Protein AF-T0ZVB7-F1 (afdb_monomer)

Solvent-accessible surface area (backbone atoms only — not comparable to full-atom values): 7134 Å² total; per-residue (Å²): 131,84,51,70,69,55,42,51,52,51,47,52,50,46,54,52,57,60,71,66,53,66,64,70,34,81,50,48,80,45,82,43,68,46,70,74,88,63,82,91,40,58,36,75,38,92,80,57,52,54,46,66,86,41,37,34,40,41,32,76,57,94,95,39,81,48,77,43,81,48,56,79,91,48,44,68,58,54,51,52,15,25,50,36,32,53,50,50,53,54,45,51,52,54,41,52,54,43,52,54,51,46,52,53,54,53,41,69,79,53,63,75,79,81,75,76,78,80,83,125

Secondary structure (DSSP, 8-state):
---HHHHHHHHHHHHHHHHT------SEEEEEEE--SSTT-GGGSSS---EEEEEEEEEEETTEEEEEEE-GGGHHHHHHHHHHHHHHHHHHHHHHHHHHHHHHHHHHHSPPP-------

Foldseek 3Di:
DDDLVRLVVLLVVLVVVLVPQDAADAFDKDWDFADDPDPPDQCPDVVGDTDDRWIWGWHDDPNDIDIDTDDPVCVVVVVSNHVSNVSNVVSVVSNVVSVVVSVVVVCVVPPPDPDDPPDD

Radius of gyration: 25.38 Å; Cα contacts (8 Å, |Δi|>4): 122; chains: 1; bounding box: 51×26×85 Å

Mean predicted aligned error: 6.79 Å

InterPro domains:
  IPR046738 Domain of unknown function DUF6788 [PF20586] (5-80)

pLDDT: mean 92.66, std 9.62, range [57.09, 98.75]

Nearest PDB structures (foldseek):
  2zqm-assembly1_A  TM=3.594E-01  e=1.589E+00  Thermococcus sp. JCM 11816
  8ptj-assembly1_B  TM=2.728E-01  e=3.516E+00  Tilapia lake virus
  8pth-assembly1_B  TM=2.719E-01  e=5.730E+00  Tilapia lake virus

Organism: NCBI:txid410659

Sequence (120 aa):
MATEAEIVRRIERIKVDLAHLGDLRPGSLSLQYNVCGTPNCRCKANPPQKHGPYYQLNYFRHGRSRTESVHPEHLAQVRAQTHNYQKLQALLDQWIDASIELDRLRRLGNPPALRSRRTT

Structure (mmCIF, N/CA/C/O backbone):
data_AF-T0ZVB7-F1
#
_entry.id   AF-T0ZVB7-F1
#
loop_
_atom_site.group_PDB
_atom_site.id
_atom_site.type_symbol
_atom_site.label_atom_id
_atom_site.label_alt_id
_atom_site.label_comp_id
_atom_site.label_asym_id
_atom_site.label_entity_id
_atom_site.label_seq_id
_atom_site.pdbx_PDB_ins_cod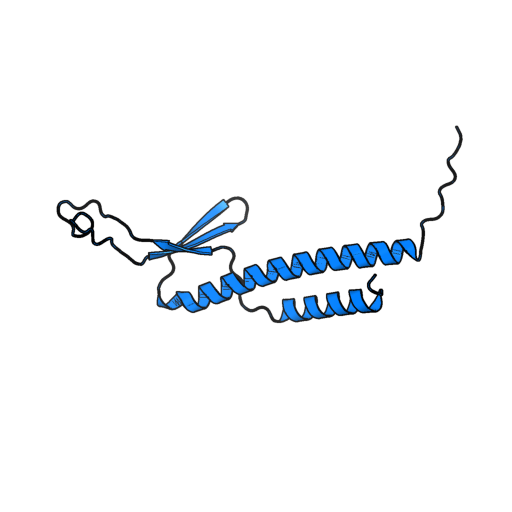e
_atom_site.Cartn_x
_atom_site.Cartn_y
_atom_site.Cartn_z
_atom_site.occupancy
_atom_site.B_iso_or_equiv
_atom_site.auth_seq_id
_atom_site.auth_comp_id
_atom_site.auth_asym_id
_atom_site.auth_atom_id
_atom_site.pdbx_PDB_model_num
ATOM 1 N N . MET A 1 1 ? -19.430 13.831 17.635 1.00 69.94 1 MET A N 1
ATOM 2 C CA . MET A 1 1 ? -18.542 12.655 17.764 1.00 69.94 1 MET A CA 1
ATOM 3 C C . MET A 1 1 ? -19.309 11.463 17.228 1.00 69.94 1 MET A C 1
ATOM 5 O O . MET A 1 1 ? -20.515 11.434 17.453 1.00 69.94 1 MET A O 1
ATOM 9 N N . ALA A 1 2 ? -18.668 10.555 16.492 1.00 85.31 2 ALA A N 1
ATOM 10 C CA . ALA A 1 2 ? -19.345 9.348 16.028 1.00 85.31 2 ALA A CA 1
ATOM 11 C C . ALA A 1 2 ? -19.723 8.463 17.227 1.00 85.31 2 ALA A C 1
ATOM 13 O O . ALA A 1 2 ? -19.013 8.408 18.232 1.00 85.31 2 ALA A O 1
ATOM 14 N N . THR A 1 3 ? -20.863 7.794 17.132 1.00 95.00 3 THR A N 1
ATOM 15 C CA . THR A 1 3 ? -21.316 6.796 18.102 1.00 95.00 3 THR A CA 1
ATOM 16 C C . THR A 1 3 ? -20.498 5.513 17.978 1.00 95.00 3 THR A C 1
ATOM 18 O O . THR A 1 3 ? -19.937 5.213 16.921 1.00 95.00 3 THR A O 1
ATOM 21 N N . GLU A 1 4 ? -20.482 4.695 19.035 1.00 96.06 4 GLU A N 1
ATOM 22 C CA . GLU A 1 4 ? -19.794 3.397 19.010 1.00 96.06 4 GLU A CA 1
ATOM 23 C C . GLU A 1 4 ? -20.249 2.536 17.822 1.00 96.06 4 GLU A C 1
ATOM 25 O O . GLU A 1 4 ? -19.428 1.991 17.083 1.00 96.06 4 GLU A O 1
ATOM 30 N N . ALA A 1 5 ? -21.563 2.474 17.590 1.00 97.00 5 ALA A N 1
ATOM 31 C CA . ALA A 1 5 ? -22.148 1.707 16.498 1.00 97.00 5 ALA A CA 1
ATOM 32 C C . ALA A 1 5 ? -21.702 2.210 15.114 1.00 97.00 5 ALA A C 1
ATOM 34 O O . ALA A 1 5 ? -21.499 1.410 14.202 1.00 97.00 5 ALA A O 1
ATOM 35 N N . GLU A 1 6 ? -21.531 3.522 14.927 1.00 97.75 6 GLU A N 1
ATOM 36 C CA . GLU A 1 6 ? -21.026 4.087 13.670 1.00 97.75 6 GLU A CA 1
ATOM 37 C C . GLU A 1 6 ? -19.567 3.714 13.417 1.00 97.75 6 GLU A C 1
ATOM 39 O O . GLU A 1 6 ? -19.228 3.332 12.294 1.00 97.75 6 GLU A O 1
ATOM 44 N N . ILE A 1 7 ? -18.727 3.762 14.453 1.00 98.06 7 ILE A N 1
ATOM 45 C CA . ILE A 1 7 ? -17.312 3.396 14.347 1.00 98.06 7 ILE A CA 1
ATOM 46 C C . ILE A 1 7 ? -17.175 1.899 14.047 1.00 98.06 7 ILE A C 1
ATOM 48 O O . ILE A 1 7 ? -16.451 1.523 13.125 1.00 98.06 7 ILE A O 1
ATOM 52 N N . VAL A 1 8 ? -17.933 1.042 14.739 1.00 98.19 8 VAL A N 1
ATOM 53 C CA . VAL A 1 8 ? -17.962 -0.405 14.466 1.00 98.19 8 VAL A CA 1
ATOM 54 C C . VAL A 1 8 ? -18.415 -0.682 13.031 1.00 98.19 8 VAL A C 1
ATOM 56 O O . VAL A 1 8 ? -17.742 -1.415 12.311 1.00 98.19 8 VAL A O 1
ATOM 59 N N . ARG A 1 9 ? -19.490 -0.038 12.553 1.00 98.38 9 ARG A N 1
ATOM 60 C CA . ARG A 1 9 ? -19.940 -0.180 11.155 1.00 98.38 9 ARG A CA 1
ATOM 61 C C . ARG A 1 9 ? -18.895 0.286 10.144 1.00 98.38 9 ARG A C 1
ATOM 63 O O . ARG A 1 9 ? -18.783 -0.294 9.066 1.00 98.38 9 ARG A O 1
ATOM 70 N N . ARG A 1 10 ? -18.139 1.345 10.445 1.00 98.25 10 ARG A N 1
ATOM 71 C CA . ARG A 1 10 ? -17.019 1.786 9.601 1.00 98.25 10 ARG A CA 1
ATOM 72 C C . ARG A 1 10 ? -15.916 0.727 9.559 1.00 98.25 10 ARG A C 1
ATOM 74 O O . ARG A 1 10 ? -15.462 0.410 8.467 1.00 98.25 10 ARG A O 1
ATOM 81 N N . ILE A 1 11 ? -15.537 0.159 10.702 1.00 98.62 11 ILE A N 1
ATOM 82 C CA . ILE A 1 11 ? -14.539 -0.917 10.775 1.00 98.62 11 ILE A CA 1
ATOM 83 C C . ILE A 1 11 ? -14.989 -2.139 9.966 1.00 98.62 11 ILE A C 1
ATOM 85 O O . ILE A 1 11 ? -14.203 -2.666 9.184 1.00 98.62 11 ILE A O 1
ATOM 89 N N . GLU A 1 12 ? -16.247 -2.565 10.094 1.00 98.50 12 GLU A N 1
ATOM 90 C CA . GLU A 1 12 ? -16.761 -3.707 9.327 1.00 98.50 12 GLU A CA 1
ATOM 91 C C . GLU A 1 12 ? -16.755 -3.445 7.817 1.00 98.50 12 GLU A C 1
ATOM 93 O O . GLU A 1 12 ? -16.323 -4.305 7.054 1.00 98.50 12 GLU A O 1
ATOM 98 N N . ARG A 1 13 ? -17.122 -2.236 7.368 1.00 98.44 13 ARG A N 1
ATOM 99 C CA . ARG A 1 13 ? -16.987 -1.861 5.948 1.00 98.44 13 ARG A CA 1
ATOM 100 C C . ARG A 1 13 ? -15.540 -1.937 5.468 1.00 98.44 13 ARG A C 1
ATOM 102 O O . ARG A 1 13 ? -15.289 -2.527 4.427 1.00 98.44 13 ARG A O 1
ATOM 109 N N . ILE A 1 14 ? -14.591 -1.423 6.251 1.00 98.69 14 ILE A N 1
ATOM 110 C CA . ILE A 1 14 ? -13.167 -1.491 5.900 1.00 98.69 14 ILE A CA 1
ATOM 111 C C . ILE A 1 14 ? -12.696 -2.948 5.789 1.00 98.69 14 ILE A C 1
ATOM 113 O O . ILE A 1 14 ? -11.985 -3.285 4.848 1.00 98.69 14 ILE A O 1
ATOM 117 N N . LYS A 1 15 ? -13.110 -3.833 6.705 1.00 98.50 15 LYS A N 1
ATOM 118 C CA . LYS A 1 15 ? -12.785 -5.269 6.627 1.00 98.50 15 LYS A CA 1
ATOM 119 C C . LYS A 1 15 ? -13.354 -5.921 5.369 1.00 98.50 15 LYS A C 1
ATOM 121 O O . LYS A 1 15 ? -12.665 -6.719 4.738 1.00 98.50 15 LYS A O 1
ATOM 126 N N . VAL A 1 16 ? -14.588 -5.575 5.005 1.00 98.50 16 VAL A N 1
ATOM 127 C CA . VAL A 1 16 ? -15.211 -6.033 3.760 1.00 98.50 16 VAL A CA 1
ATOM 128 C C . VAL A 1 16 ? -14.408 -5.535 2.558 1.00 98.50 16 VAL A C 1
ATOM 130 O O . VAL A 1 16 ? -14.047 -6.342 1.708 1.00 98.50 16 VAL A O 1
ATOM 133 N N . ASP A 1 17 ? -14.058 -4.252 2.497 1.00 98.19 17 ASP A N 1
ATOM 134 C CA . ASP A 1 17 ? -13.274 -3.687 1.391 1.00 98.19 17 ASP A CA 1
ATOM 135 C C . ASP A 1 17 ? -11.886 -4.336 1.279 1.00 98.19 17 ASP A C 1
ATOM 137 O O . ASP A 1 17 ? -11.434 -4.648 0.177 1.00 98.19 17 ASP A O 1
ATOM 141 N N . LEU A 1 18 ? -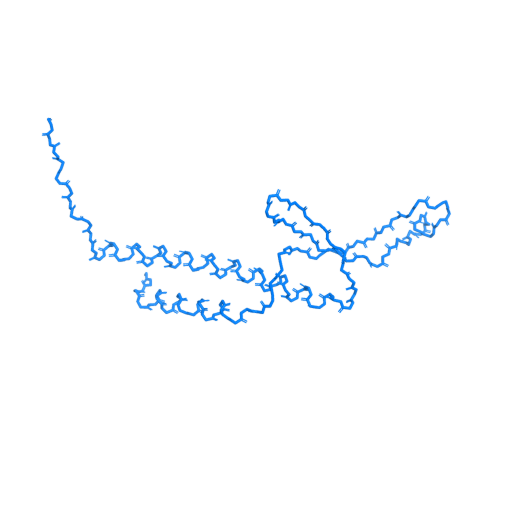11.233 -4.604 2.415 1.00 98.12 18 LEU A N 1
ATOM 142 C CA . LEU A 1 18 ? -9.962 -5.330 2.479 1.00 98.12 18 LEU A CA 1
ATOM 143 C C . LEU A 1 18 ? -10.076 -6.741 1.892 1.00 98.12 18 LEU A C 1
ATOM 145 O O . LEU A 1 18 ? -9.192 -7.156 1.145 1.00 98.12 18 LEU A O 1
ATOM 149 N N . ALA A 1 19 ? -11.157 -7.463 2.198 1.00 97.56 19 ALA A N 1
ATOM 150 C CA . ALA A 1 19 ? -11.396 -8.810 1.681 1.00 97.56 19 ALA A CA 1
ATOM 151 C C . ALA A 1 19 ? -11.657 -8.843 0.163 1.00 97.56 19 ALA A C 1
ATOM 153 O O . ALA A 1 19 ? -11.455 -9.878 -0.466 1.00 97.56 19 ALA A O 1
ATOM 154 N N . HIS A 1 20 ? -12.081 -7.721 -0.427 1.00 97.75 20 HIS A N 1
ATOM 155 C CA . HIS A 1 20 ? -12.335 -7.592 -1.866 1.00 97.75 20 HIS A CA 1
ATOM 156 C C . HIS A 1 20 ? -11.122 -7.113 -2.675 1.00 97.75 20 HIS A C 1
ATOM 158 O O . HIS A 1 20 ? -11.214 -6.987 -3.899 1.00 97.75 20 HIS A O 1
ATOM 164 N N . LEU A 1 21 ? -9.986 -6.818 -2.035 1.00 98.00 21 LEU A N 1
ATOM 165 C CA . LEU A 1 21 ? -8.776 -6.458 -2.767 1.00 98.00 21 LEU A CA 1
ATOM 166 C C . LEU A 1 21 ? -8.274 -7.651 -3.590 1.00 98.00 21 LEU A C 1
ATOM 168 O O . LEU A 1 21 ? -8.187 -8.774 -3.101 1.00 98.00 21 LEU A O 1
ATOM 172 N N . GLY A 1 22 ? -7.919 -7.387 -4.848 1.00 97.44 22 GLY A N 1
ATOM 173 C CA . GLY A 1 22 ? -7.229 -8.363 -5.688 1.00 97.44 22 GLY A CA 1
ATOM 174 C C . GLY A 1 22 ? -5.741 -8.460 -5.349 1.00 97.44 22 GLY A C 1
ATOM 175 O O . GLY A 1 22 ? -5.283 -7.954 -4.325 1.00 97.44 22 GLY A O 1
ATOM 176 N N . ASP A 1 23 ? -4.971 -9.048 -6.265 1.00 98.12 23 ASP A N 1
ATOM 177 C CA . ASP A 1 23 ? -3.519 -9.187 -6.138 1.00 98.12 23 ASP A CA 1
ATOM 178 C C . ASP A 1 23 ? -2.830 -7.879 -5.732 1.00 98.12 23 ASP A C 1
ATOM 180 O O . ASP A 1 23 ? -3.202 -6.783 -6.166 1.00 98.12 23 ASP A O 1
ATOM 184 N N . LEU A 1 24 ? -1.782 -8.014 -4.923 1.00 97.50 24 LEU A N 1
ATOM 185 C CA . LEU A 1 24 ? -1.103 -6.904 -4.273 1.00 97.50 24 LEU A CA 1
ATOM 186 C C . LEU A 1 24 ? 0.356 -6.860 -4.691 1.00 97.50 24 LEU A C 1
ATOM 188 O O . LEU A 1 24 ? 1.077 -7.854 -4.578 1.00 97.50 24 LEU A O 1
ATOM 192 N N . ARG A 1 25 ? 0.826 -5.676 -5.087 1.00 97.12 25 ARG A N 1
ATOM 193 C CA . ARG A 1 25 ? 2.246 -5.467 -5.353 1.00 97.12 25 ARG A CA 1
ATOM 194 C C . ARG A 1 25 ? 2.710 -4.108 -4.843 1.00 97.12 25 ARG A C 1
ATOM 196 O O . ARG A 1 25 ? 2.119 -3.102 -5.218 1.00 97.12 25 ARG 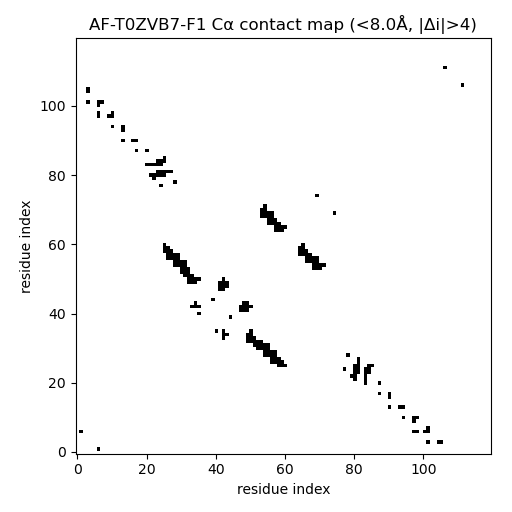A O 1
ATOM 203 N N . PRO A 1 26 ? 3.748 -4.046 -3.995 1.00 97.19 26 PRO A N 1
ATOM 204 C CA . PRO A 1 26 ? 4.263 -2.768 -3.536 1.00 97.19 26 PRO A CA 1
ATOM 205 C C . PRO A 1 26 ? 4.959 -2.018 -4.672 1.00 97.19 26 PRO A C 1
ATOM 207 O O . PRO A 1 26 ? 5.479 -2.628 -5.608 1.00 97.19 26 PRO A O 1
ATOM 210 N N . GLY A 1 27 ? 5.036 -0.697 -4.528 1.00 96.12 27 GLY A N 1
ATOM 211 C CA . GLY A 1 27 ? 5.867 0.152 -5.375 1.00 96.12 27 GLY A CA 1
ATOM 212 C C . GLY A 1 27 ? 5.124 1.042 -6.350 1.00 96.12 27 GLY A C 1
ATOM 213 O O . GLY A 1 27 ? 3.909 1.220 -6.286 1.00 96.12 27 GLY A O 1
ATOM 214 N N . SER A 1 28 ? 5.907 1.612 -7.260 1.00 95.31 28 SER A N 1
ATOM 215 C CA . SER A 1 28 ? 5.445 2.494 -8.322 1.00 95.31 28 SER A CA 1
ATOM 216 C C . SER A 1 28 ? 6.051 2.100 -9.666 1.00 95.31 28 SER A C 1
ATOM 218 O O . SER A 1 28 ? 7.218 1.711 -9.765 1.00 95.31 28 SER A O 1
ATOM 220 N N . LEU A 1 29 ? 5.229 2.194 -10.712 1.00 96.00 29 LEU A N 1
ATOM 221 C CA . LEU A 1 29 ? 5.659 2.019 -12.094 1.00 96.00 29 LEU A CA 1
ATOM 222 C C . LEU A 1 29 ? 6.223 3.335 -12.630 1.00 96.00 29 LEU A C 1
ATOM 224 O O . LEU A 1 29 ? 5.544 4.361 -12.595 1.00 96.00 29 LEU A O 1
ATOM 228 N N . SER A 1 30 ? 7.432 3.290 -13.175 1.00 94.56 30 SER A N 1
ATOM 229 C CA . SER A 1 30 ? 8.074 4.404 -13.866 1.00 94.56 30 SER A CA 1
ATOM 230 C C . SER A 1 30 ? 8.380 4.046 -15.318 1.00 94.56 30 SER A C 1
ATOM 232 O O . SER A 1 30 ? 8.530 2.876 -15.677 1.00 94.56 30 SER A O 1
ATOM 234 N N . LEU A 1 31 ? 8.432 5.077 -16.160 1.00 94.38 31 LEU A N 1
ATOM 235 C CA . LEU A 1 31 ? 8.770 4.980 -17.573 1.00 94.38 31 LEU A CA 1
ATOM 236 C C . LEU A 1 31 ? 10.168 5.550 -17.790 1.00 94.38 31 LEU A C 1
ATOM 238 O O . LEU A 1 31 ? 10.429 6.690 -17.409 1.00 94.38 31 LEU A O 1
ATOM 242 N N . GLN A 1 32 ? 11.051 4.779 -18.412 1.00 92.38 32 GLN A N 1
ATOM 243 C CA . GLN A 1 32 ? 12.429 5.180 -18.661 1.00 92.38 32 GLN A CA 1
ATOM 244 C C . GLN A 1 32 ? 12.777 5.142 -20.143 1.00 92.38 32 GLN A C 1
ATOM 246 O O . GLN A 1 32 ? 12.324 4.277 -20.897 1.00 92.38 32 GLN A O 1
ATOM 251 N N . TYR A 1 33 ? 13.631 6.090 -20.528 1.00 93.38 33 TYR A N 1
ATOM 252 C CA . TYR A 1 33 ? 14.225 6.180 -21.851 1.00 93.38 33 TYR A CA 1
ATOM 253 C C . TYR A 1 33 ? 15.742 6.318 -21.716 1.00 93.38 33 TYR A C 1
ATOM 255 O O . TYR A 1 33 ? 16.229 7.258 -21.086 1.00 93.38 33 TYR A O 1
ATOM 263 N N . ASN A 1 34 ? 16.486 5.408 -22.336 1.00 90.81 34 ASN A N 1
ATOM 264 C CA . ASN A 1 34 ? 17.927 5.263 -22.165 1.00 90.81 34 ASN A CA 1
ATOM 265 C C . ASN A 1 34 ? 18.715 5.787 -23.372 1.00 90.81 34 ASN A C 1
ATOM 267 O O . ASN A 1 34 ? 18.239 5.815 -24.509 1.00 90.81 34 ASN A O 1
ATOM 271 N N . VAL A 1 35 ? 19.962 6.175 -23.119 1.00 92.38 35 VAL A N 1
ATOM 272 C CA . VAL A 1 35 ? 20.962 6.514 -24.139 1.00 92.38 35 VAL A CA 1
ATOM 273 C C . VAL A 1 35 ? 22.007 5.402 -24.137 1.00 92.38 35 VAL A C 1
ATOM 275 O O . VAL A 1 35 ? 22.482 5.008 -23.076 1.00 92.38 35 VAL A O 1
ATOM 278 N N . CYS A 1 36 ? 22.341 4.864 -25.308 1.00 92.69 36 CYS A N 1
ATOM 279 C CA . CYS A 1 36 ? 23.288 3.755 -25.417 1.00 92.69 36 CYS A CA 1
ATOM 280 C C . CYS A 1 36 ? 24.753 4.226 -25.518 1.00 92.69 36 CYS A C 1
ATOM 282 O O . CYS A 1 36 ? 25.044 5.395 -25.793 1.00 92.69 36 CYS A O 1
ATOM 284 N N . GLY A 1 37 ? 25.690 3.289 -25.343 1.00 91.38 37 GLY A N 1
ATOM 285 C CA . GLY A 1 37 ? 27.129 3.540 -25.472 1.00 91.38 37 GLY A CA 1
ATOM 286 C C . GLY A 1 37 ? 27.612 3.721 -26.915 1.00 91.38 37 GLY A C 1
ATOM 287 O O . GLY A 1 37 ? 28.593 4.426 -27.134 1.00 91.38 37 GLY A O 1
ATOM 288 N N . THR A 1 38 ? 26.898 3.181 -27.905 1.00 92.94 38 THR A N 1
ATOM 289 C CA . THR A 1 38 ? 27.348 3.108 -29.303 1.00 92.94 38 THR A CA 1
ATOM 290 C C . THR A 1 38 ? 27.654 4.495 -29.895 1.00 92.94 38 THR A C 1
ATOM 292 O O . THR A 1 38 ? 26.836 5.421 -29.750 1.00 92.94 38 THR A O 1
ATOM 295 N N . PRO A 1 39 ? 28.822 4.683 -30.544 1.00 90.50 39 PRO A N 1
ATOM 296 C CA . PRO A 1 39 ? 29.100 5.872 -31.349 1.00 90.50 39 PRO A CA 1
ATOM 297 C C . PRO A 1 39 ? 28.066 6.014 -32.475 1.00 90.50 39 PRO A C 1
ATOM 299 O O . PRO A 1 39 ? 27.624 5.018 -33.037 1.00 90.50 39 PRO A O 1
ATOM 302 N N . ASN A 1 40 ? 27.654 7.243 -32.792 1.00 91.56 40 ASN A N 1
ATOM 303 C CA . ASN A 1 40 ? 26.702 7.560 -33.873 1.00 91.56 40 ASN A CA 1
ATOM 304 C C . ASN A 1 40 ? 25.286 6.956 -33.748 1.00 91.56 40 ASN A C 1
ATOM 306 O O . ASN A 1 40 ? 24.534 6.938 -34.720 1.00 91.56 40 ASN A O 1
ATOM 310 N N . CYS A 1 41 ? 24.869 6.485 -32.568 1.00 95.00 41 CYS A N 1
ATOM 311 C CA . CYS A 1 41 ? 23.487 6.035 -32.384 1.00 95.00 41 CYS A CA 1
ATOM 312 C C . CYS A 1 41 ? 22.484 7.203 -32.446 1.00 95.00 41 CYS A C 1
ATOM 314 O O . CYS A 1 41 ? 22.740 8.282 -31.907 1.00 95.00 41 CYS A O 1
ATOM 316 N N . ARG A 1 42 ? 21.278 6.947 -32.981 1.00 93.62 42 ARG A N 1
ATOM 317 C CA . ARG A 1 42 ? 20.145 7.896 -33.013 1.00 93.62 42 ARG A CA 1
ATOM 318 C C . ARG A 1 42 ? 19.782 8.497 -31.650 1.00 93.62 42 ARG A C 1
ATOM 320 O O . ARG A 1 42 ? 19.266 9.610 -31.585 1.00 93.62 42 ARG A O 1
ATOM 327 N N . CYS A 1 43 ? 20.088 7.806 -30.550 1.00 94.81 43 CYS A N 1
ATOM 328 C CA . CYS A 1 43 ? 19.855 8.327 -29.203 1.00 94.81 43 CYS A CA 1
ATOM 329 C C . CYS A 1 43 ? 20.739 9.526 -28.833 1.00 94.81 43 CYS A C 1
ATOM 331 O O . CYS A 1 43 ? 20.445 10.192 -27.845 1.00 94.81 43 CYS A O 1
ATOM 333 N N . LYS A 1 44 ? 21.796 9.795 -29.611 1.00 92.94 44 LYS A N 1
ATOM 334 C CA . LYS A 1 44 ? 22.705 10.944 -29.477 1.00 92.94 44 LYS A CA 1
ATOM 335 C C . LYS A 1 44 ? 22.559 11.955 -30.632 1.00 92.94 44 LYS A C 1
ATOM 337 O O . LYS A 1 44 ? 23.383 12.855 -30.742 1.00 92.94 44 LYS A O 1
ATOM 342 N N . ALA A 1 45 ? 21.555 11.800 -31.504 1.00 93.00 45 ALA A N 1
ATOM 343 C CA . ALA A 1 45 ? 21.282 12.738 -32.597 1.00 93.00 45 ALA A CA 1
ATOM 344 C C . ALA A 1 45 ? 20.733 14.085 -32.082 1.00 93.00 45 ALA A C 1
ATOM 346 O O . ALA A 1 45 ? 20.420 14.221 -30.899 1.00 93.00 45 ALA A O 1
ATOM 347 N N . ASN A 1 46 ? 20.582 15.069 -32.975 1.00 89.81 46 ASN A N 1
ATOM 348 C CA . ASN A 1 46 ? 19.901 16.330 -32.685 1.00 89.81 46 ASN A CA 1
ATOM 349 C C . ASN A 1 46 ? 18.691 16.506 -33.632 1.00 89.81 46 ASN A C 1
ATOM 351 O O . ASN A 1 46 ? 18.912 16.757 -34.817 1.00 89.81 46 ASN A O 1
ATOM 355 N N . PRO A 1 47 ? 17.437 16.354 -33.157 1.00 89.62 47 PRO A N 1
ATOM 356 C CA . PRO A 1 47 ? 17.041 16.027 -31.783 1.00 89.62 47 PRO A CA 1
ATOM 357 C C . PRO A 1 47 ? 17.285 14.542 -31.411 1.00 89.62 47 PRO A C 1
ATOM 359 O O . PRO A 1 47 ? 17.245 13.670 -32.284 1.00 89.62 47 PRO A O 1
ATOM 362 N N . PRO A 1 48 ? 17.522 14.219 -30.122 1.00 90.62 48 PRO A N 1
ATOM 363 C CA . PRO A 1 48 ? 17.874 12.864 -29.694 1.00 90.62 48 PRO A CA 1
ATOM 364 C C . PRO A 1 48 ? 16.669 11.920 -29.652 1.00 90.62 48 PRO A C 1
ATOM 366 O O . PRO A 1 48 ? 15.639 12.228 -29.054 1.00 90.62 48 PRO A O 1
ATOM 369 N N . GLN A 1 49 ? 16.832 10.711 -30.196 1.00 93.00 49 GLN A N 1
ATOM 370 C CA . GLN A 1 49 ? 15.821 9.646 -30.156 1.00 93.00 49 GLN A CA 1
ATOM 371 C C . GLN A 1 49 ? 16.221 8.549 -29.159 1.00 93.00 49 GLN A C 1
ATOM 373 O O . GLN A 1 49 ? 16.862 7.559 -29.523 1.00 93.00 49 GLN A O 1
ATOM 378 N N . LYS A 1 50 ? 15.897 8.749 -27.876 1.00 93.06 50 LYS A N 1
ATOM 379 C CA . LYS A 1 50 ? 16.258 7.821 -26.788 1.00 93.06 50 LYS A CA 1
ATOM 380 C C . LYS A 1 50 ? 15.596 6.445 -26.958 1.00 93.06 50 LYS A C 1
ATOM 382 O O . LYS A 1 50 ? 14.497 6.332 -27.492 1.00 93.06 50 LYS A O 1
ATOM 387 N N . HIS A 1 51 ? 16.257 5.398 -26.471 1.00 88.62 51 HIS A N 1
ATOM 388 C CA . HIS A 1 51 ? 15.734 4.032 -26.486 1.00 88.62 51 HIS A CA 1
ATOM 389 C C . HIS A 1 51 ? 14.685 3.839 -25.397 1.00 88.62 51 HIS A C 1
ATOM 391 O O . HIS A 1 51 ? 14.887 4.275 -24.271 1.00 88.62 51 HIS A O 1
ATOM 397 N N . GLY A 1 52 ? 13.601 3.148 -25.712 1.00 86.94 52 GLY A N 1
ATOM 398 C CA . GLY A 1 52 ? 12.495 2.899 -24.796 1.00 86.94 52 GLY A CA 1
ATOM 399 C C . GLY A 1 52 ? 11.175 2.837 -25.567 1.00 86.94 52 GLY A C 1
ATOM 400 O O . GLY A 1 52 ? 11.201 2.860 -26.801 1.00 86.94 52 GLY A O 1
ATOM 401 N N . PRO A 1 53 ? 10.034 2.784 -24.866 1.00 90.38 53 PRO A N 1
ATOM 402 C CA . PRO A 1 53 ? 9.899 2.858 -23.408 1.00 90.38 53 PRO A CA 1
ATOM 403 C C . PRO A 1 53 ? 10.338 1.589 -22.659 1.00 90.38 53 PRO A C 1
ATOM 405 O O . PRO A 1 53 ? 10.009 0.479 -23.066 1.00 90.38 53 PRO A O 1
ATOM 408 N N . TYR A 1 54 ? 11.010 1.762 -21.517 1.00 92.81 54 TYR A N 1
ATOM 409 C CA . TYR A 1 54 ? 11.240 0.701 -20.532 1.00 92.81 54 TYR A CA 1
ATOM 410 C C . TYR A 1 54 ? 10.401 0.971 -19.286 1.00 92.81 54 TYR A C 1
ATOM 412 O O . TYR 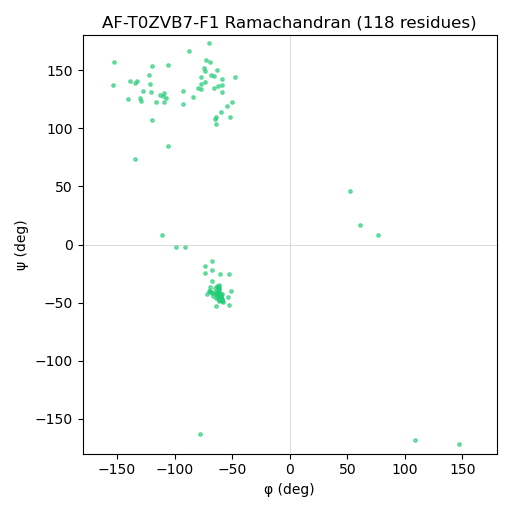A 1 54 ? 10.540 2.026 -18.667 1.00 92.81 54 TYR A O 1
ATOM 420 N N . TYR A 1 55 ? 9.539 0.032 -18.905 1.00 96.00 55 TYR A N 1
ATOM 421 C CA . TYR A 1 55 ? 8.753 0.154 -17.682 1.00 96.00 55 TYR A CA 1
ATOM 422 C C . TYR A 1 55 ? 9.476 -0.527 -16.530 1.00 96.00 55 TYR A C 1
ATOM 424 O O . TYR A 1 55 ? 9.933 -1.663 -16.656 1.00 96.00 55 TYR A O 1
ATOM 432 N N . GLN A 1 56 ? 9.565 0.165 -15.400 1.00 96.75 56 GLN A N 1
ATOM 433 C CA . GLN A 1 56 ? 10.195 -0.357 -14.197 1.00 96.75 56 GLN A CA 1
ATOM 434 C C . GLN A 1 56 ? 9.263 -0.241 -13.004 1.00 96.75 56 GLN A C 1
ATOM 436 O O . GLN A 1 56 ? 8.703 0.822 -12.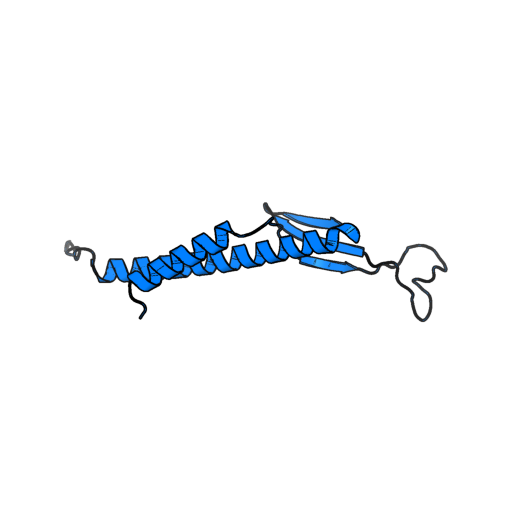747 1.00 96.75 56 GLN A O 1
ATOM 441 N N . LEU A 1 57 ? 9.133 -1.320 -12.244 1.00 97.50 57 LEU A N 1
ATOM 442 C CA . LEU A 1 57 ? 8.513 -1.307 -10.933 1.00 97.50 57 LEU A CA 1
ATOM 443 C C . LEU A 1 57 ? 9.594 -1.105 -9.874 1.00 97.50 57 LEU A C 1
ATOM 445 O O . LEU A 1 57 ? 10.499 -1.926 -9.748 1.00 97.50 57 LEU A O 1
ATOM 449 N N . ASN A 1 58 ? 9.472 -0.038 -9.091 1.00 97.44 58 ASN A N 1
ATOM 450 C CA . ASN A 1 58 ? 10.395 0.282 -8.007 1.00 97.44 58 ASN A CA 1
ATOM 451 C C . ASN A 1 58 ? 9.679 0.157 -6.667 1.00 97.44 58 ASN A C 1
ATOM 453 O O . ASN A 1 58 ? 8.611 0.741 -6.483 1.00 97.44 58 ASN A O 1
ATOM 457 N N . TYR A 1 59 ? 10.252 -0.587 -5.725 1.00 97.38 59 TYR A N 1
ATOM 458 C CA . TYR A 1 59 ? 9.647 -0.798 -4.413 1.00 97.38 59 TYR A CA 1
ATOM 459 C C . TYR A 1 59 ? 10.682 -1.084 -3.329 1.00 97.38 59 TYR A C 1
ATOM 461 O O . TYR A 1 59 ? 11.781 -1.567 -3.592 1.00 97.38 59 TYR A O 1
ATOM 469 N N . PHE A 1 60 ? 10.305 -0.814 -2.081 1.00 95.88 60 PHE A N 1
ATOM 470 C CA . PHE A 1 60 ? 11.093 -1.156 -0.905 1.00 95.88 60 PHE A CA 1
ATOM 471 C C . PHE A 1 60 ? 10.398 -2.266 -0.122 1.00 95.88 60 PHE A C 1
ATOM 473 O O . PHE A 1 60 ? 9.215 -2.162 0.204 1.00 95.88 60 PHE A O 1
ATOM 480 N N . ARG A 1 61 ? 11.118 -3.346 0.186 1.00 94.62 61 ARG A N 1
ATOM 481 C CA . ARG A 1 61 ? 10.569 -4.478 0.937 1.00 94.62 61 ARG A CA 1
ATOM 482 C C . ARG A 1 61 ? 11.678 -5.206 1.690 1.00 94.62 61 ARG A C 1
ATOM 484 O O . ARG A 1 61 ? 12.760 -5.418 1.153 1.00 94.62 61 ARG A O 1
ATOM 491 N N . HIS A 1 62 ? 11.408 -5.584 2.942 1.00 94.25 62 HIS A N 1
ATOM 492 C CA . HIS A 1 62 ? 12.364 -6.279 3.820 1.00 94.25 62 HIS A CA 1
ATOM 493 C C . HIS A 1 62 ? 13.724 -5.563 3.934 1.00 94.25 62 HIS A C 1
ATOM 495 O O . HIS A 1 62 ? 14.7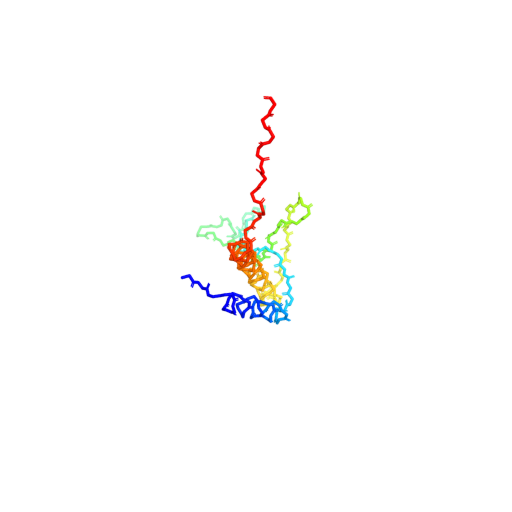80 -6.175 3.795 1.00 94.25 62 HIS A O 1
ATOM 501 N N . GLY A 1 63 ? 13.696 -4.243 4.147 1.00 96.38 63 GLY A N 1
ATOM 502 C CA . GLY A 1 63 ? 14.911 -3.447 4.345 1.00 96.38 63 GLY A CA 1
ATOM 503 C C . GLY A 1 63 ? 15.702 -3.149 3.066 1.00 96.38 63 GLY A C 1
ATOM 504 O O . GLY A 1 63 ? 16.824 -2.660 3.155 1.00 96.38 63 GLY A O 1
ATOM 505 N N . ARG A 1 64 ? 15.171 -3.470 1.878 1.00 96.56 64 ARG A N 1
ATOM 506 C CA . ARG A 1 64 ? 15.906 -3.358 0.612 1.00 96.56 64 ARG A CA 1
ATOM 507 C C . ARG A 1 64 ? 15.066 -2.706 -0.476 1.00 96.56 64 ARG A C 1
ATOM 509 O O . ARG A 1 64 ? 13.892 -3.035 -0.637 1.00 96.56 64 ARG A O 1
ATOM 516 N N . SER A 1 65 ? 15.705 -1.837 -1.258 1.00 97.00 65 SER A N 1
ATOM 517 C CA . SER A 1 65 ? 15.146 -1.346 -2.518 1.00 97.00 65 SER A CA 1
ATOM 518 C C . SER A 1 65 ? 15.286 -2.411 -3.610 1.00 97.00 65 SER A C 1
ATOM 520 O O . SER A 1 65 ? 16.259 -3.181 -3.642 1.00 97.00 65 SER A O 1
ATOM 522 N N . ARG A 1 66 ? 14.282 -2.483 -4.477 1.00 96.31 66 ARG A N 1
ATOM 523 C CA . ARG A 1 66 ? 14.175 -3.408 -5.599 1.00 96.31 66 ARG A CA 1
ATOM 524 C C . ARG A 1 66 ? 13.628 -2.663 -6.808 1.00 96.31 66 ARG A C 1
ATOM 526 O O . ARG A 1 66 ? 12.716 -1.846 -6.683 1.00 96.31 66 ARG A O 1
ATOM 533 N N . THR A 1 67 ? 14.178 -3.005 -7.963 1.00 96.62 67 THR A N 1
ATOM 534 C CA . THR A 1 67 ? 13.734 -2.524 -9.266 1.00 96.62 67 THR A CA 1
ATOM 535 C C . THR A 1 67 ? 13.552 -3.731 -10.167 1.00 96.62 67 THR A C 1
ATOM 537 O O . THR A 1 67 ? 14.468 -4.537 -10.316 1.00 96.62 67 THR A O 1
ATOM 540 N N . GLU A 1 68 ? 12.372 -3.857 -10.758 1.00 95.69 68 GLU A N 1
ATOM 541 C CA . GLU A 1 68 ? 12.027 -4.928 -11.686 1.00 95.69 68 GLU A CA 1
ATOM 542 C C . GLU A 1 68 ? 11.612 -4.338 -13.030 1.00 95.69 68 GLU A C 1
ATOM 544 O O . GLU A 1 68 ? 10.876 -3.353 -13.075 1.00 95.69 68 GLU A O 1
ATOM 549 N N . SER A 1 69 ? 12.063 -4.940 -14.130 1.00 96.06 69 SER A N 1
ATOM 550 C CA . SER A 1 69 ? 11.592 -4.560 -15.466 1.00 96.06 69 SER A CA 1
ATOM 551 C C . SER A 1 69 ? 10.235 -5.202 -15.737 1.00 96.06 69 SER A C 1
ATOM 553 O O . SER A 1 69 ? 10.042 -6.385 -15.465 1.00 96.06 69 SER A O 1
ATOM 555 N N . VAL A 1 70 ? 9.297 -4.425 -16.275 1.00 96.25 70 VAL A N 1
ATOM 556 C CA . VAL A 1 70 ? 7.933 -4.872 -16.572 1.00 96.25 70 VAL A CA 1
ATOM 557 C C . VAL A 1 70 ? 7.714 -4.809 -18.074 1.00 96.25 70 VAL A C 1
ATOM 559 O O . VAL A 1 70 ? 7.867 -3.756 -18.693 1.00 96.25 70 VAL A O 1
ATOM 562 N N . HIS A 1 71 ? 7.351 -5.941 -18.666 1.00 94.19 71 HIS A N 1
ATOM 563 C CA . HIS A 1 71 ? 7.030 -5.983 -20.083 1.00 94.19 71 HIS A CA 1
ATOM 564 C C . HIS A 1 71 ? 5.661 -5.338 -20.374 1.00 94.19 71 HIS A C 1
ATOM 566 O O . HIS A 1 71 ? 4.772 -5.396 -19.515 1.00 94.19 71 HIS A O 1
ATOM 572 N N . PRO A 1 72 ? 5.472 -4.724 -21.560 1.00 93.69 72 PRO A N 1
ATOM 573 C CA . PRO A 1 72 ? 4.235 -4.037 -21.927 1.00 93.69 72 PRO A CA 1
ATOM 574 C C . PRO A 1 72 ? 2.955 -4.857 -21.719 1.00 93.69 72 PRO A C 1
ATOM 576 O O . PRO A 1 72 ? 1.967 -4.326 -21.212 1.00 93.69 72 PRO A O 1
ATOM 579 N N . GLU A 1 73 ? 2.991 -6.152 -22.033 1.00 96.56 73 GLU A N 1
ATOM 580 C CA . GLU A 1 73 ? 1.875 -7.089 -21.875 1.00 96.56 73 GLU A CA 1
ATOM 581 C C . GLU A 1 73 ? 1.401 -7.242 -20.421 1.00 96.56 73 GLU A C 1
ATOM 583 O O . GLU A 1 73 ? 0.228 -7.517 -20.177 1.00 96.56 73 GLU A O 1
ATOM 588 N N . HIS A 1 74 ? 2.273 -6.995 -19.440 1.00 96.56 74 HIS A N 1
ATOM 589 C CA . HIS A 1 74 ? 1.956 -7.123 -18.017 1.00 96.56 74 HIS A CA 1
ATOM 590 C C . HIS A 1 74 ? 1.610 -5.789 -17.343 1.00 96.56 74 HIS A C 1
ATOM 592 O O . HIS A 1 74 ? 1.262 -5.764 -16.161 1.00 96.56 74 HIS A O 1
ATOM 598 N N . LEU A 1 75 ? 1.672 -4.658 -18.056 1.00 95.75 75 LEU A N 1
ATOM 599 C CA . LEU A 1 75 ? 1.520 -3.338 -17.433 1.00 95.75 75 LEU A CA 1
ATOM 600 C C . LEU A 1 75 ? 0.162 -3.111 -16.797 1.00 95.75 75 LEU A C 1
ATOM 602 O O . LEU A 1 75 ? 0.091 -2.533 -15.714 1.00 95.75 75 LEU A O 1
ATOM 606 N N . ALA A 1 76 ? -0.910 -3.531 -17.467 1.00 97.12 76 ALA A N 1
ATOM 607 C CA . ALA A 1 76 ? -2.260 -3.365 -16.945 1.00 97.12 76 ALA A CA 1
ATOM 608 C C . ALA A 1 76 ? -2.421 -4.124 -15.620 1.00 97.12 76 ALA A C 1
ATOM 610 O O . ALA A 1 76 ? -2.899 -3.561 -14.634 1.00 97.12 76 ALA A O 1
ATOM 611 N N . GLN A 1 77 ? -1.924 -5.362 -15.578 1.00 97.94 77 GLN A N 1
ATOM 612 C CA . GLN A 1 77 ? -1.950 -6.206 -14.390 1.00 97.94 77 GLN A CA 1
ATOM 613 C C . GLN A 1 77 ? -1.111 -5.609 -13.254 1.00 97.94 77 GLN A C 1
ATOM 615 O O . GLN A 1 77 ? -1.628 -5.400 -12.159 1.00 97.94 77 GLN A O 1
ATOM 620 N N . VAL A 1 78 ? 0.159 -5.268 -13.503 1.00 97.88 78 VAL A N 1
ATOM 621 C CA . VAL A 1 78 ? 1.040 -4.705 -12.464 1.00 97.88 78 VAL A CA 1
ATOM 622 C C . VAL A 1 78 ? 0.499 -3.369 -11.951 1.00 97.88 78 VAL A C 1
ATOM 624 O O . VAL A 1 78 ? 0.533 -3.106 -10.749 1.00 97.88 78 VAL A O 1
ATOM 627 N N . ARG A 1 79 ? -0.081 -2.538 -12.825 1.00 97.44 79 ARG A N 1
ATOM 628 C CA . ARG A 1 79 ? -0.731 -1.287 -12.417 1.00 97.44 79 ARG A CA 1
ATOM 629 C C . ARG A 1 79 ? -1.909 -1.546 -11.481 1.00 97.44 79 ARG A C 1
ATOM 631 O O . ARG A 1 79 ? -1.975 -0.911 -10.431 1.00 97.44 79 ARG A O 1
ATOM 638 N N . ALA A 1 80 ? -2.789 -2.489 -11.816 1.00 98.19 80 ALA A N 1
ATOM 639 C CA . ALA A 1 80 ? -3.896 -2.873 -10.943 1.00 98.19 80 ALA A CA 1
ATOM 640 C C . ALA A 1 80 ? -3.390 -3.368 -9.576 1.00 98.19 80 ALA A C 1
ATOM 642 O O . ALA A 1 80 ? -3.888 -2.926 -8.543 1.00 98.19 80 ALA A O 1
ATOM 643 N N . GLN A 1 81 ? -2.334 -4.185 -9.561 1.00 98.44 81 GLN A N 1
ATOM 644 C CA . GLN A 1 81 ?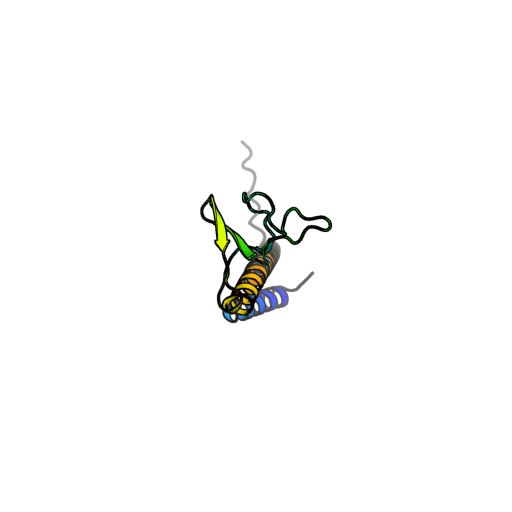 -1.730 -4.696 -8.328 1.00 98.44 81 GLN A CA 1
ATOM 645 C C . GLN A 1 81 ? -1.134 -3.593 -7.441 1.00 98.44 81 GLN A C 1
ATOM 647 O O . GLN A 1 81 ? -1.335 -3.596 -6.224 1.00 98.44 81 GLN A O 1
ATOM 652 N N . THR A 1 82 ? -0.420 -2.631 -8.038 1.00 98.00 82 THR A N 1
ATOM 653 C CA . THR A 1 82 ? 0.134 -1.476 -7.301 1.00 98.00 82 THR A CA 1
ATOM 654 C C . THR A 1 82 ? -0.956 -0.579 -6.731 1.00 98.00 82 THR A C 1
ATOM 656 O O . THR A 1 82 ? -0.854 -0.121 -5.595 1.00 98.00 82 THR A O 1
ATOM 659 N N . HIS A 1 83 ? -2.046 -0.390 -7.470 1.00 98.06 83 HIS A N 1
ATOM 660 C CA . HIS A 1 83 ? -3.192 0.373 -6.998 1.00 98.06 83 HIS A CA 1
ATOM 661 C C . HIS A 1 83 ? -3.939 -0.340 -5.859 1.00 98.06 83 HIS A C 1
ATOM 663 O O . HIS A 1 83 ? -4.299 0.294 -4.868 1.00 98.06 83 HIS A O 1
ATOM 669 N N . ASN A 1 84 ? -4.119 -1.661 -5.942 1.00 98.50 84 ASN A N 1
ATOM 670 C CA . ASN A 1 84 ? -4.690 -2.446 -4.844 1.00 98.50 84 ASN A CA 1
ATOM 671 C C . ASN A 1 84 ? -3.818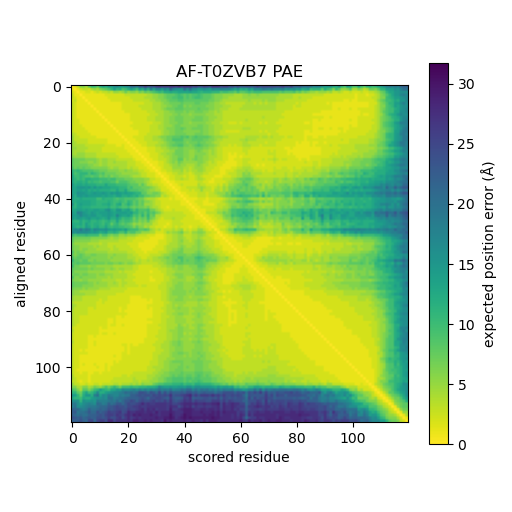 -2.365 -3.587 1.00 98.50 84 ASN A C 1
ATOM 673 O O . ASN A 1 84 ? -4.343 -2.234 -2.485 1.00 98.50 84 ASN A O 1
ATOM 677 N N . TYR A 1 85 ? -2.492 -2.372 -3.740 1.00 98.25 85 TYR A N 1
ATOM 678 C CA . TYR A 1 85 ? -1.575 -2.189 -2.617 1.00 98.25 85 TYR A CA 1
ATOM 679 C C . TYR A 1 85 ? -1.690 -0.796 -1.981 1.00 98.25 85 TYR A C 1
ATOM 681 O O . TYR A 1 85 ? -1.719 -0.683 -0.760 1.00 98.25 85 TYR A O 1
ATOM 689 N N . GLN A 1 86 ? -1.824 0.265 -2.777 1.00 97.69 86 GLN A N 1
ATOM 690 C CA . GLN A 1 86 ? -2.070 1.614 -2.248 1.00 97.69 86 GLN A CA 1
ATOM 691 C C . GLN A 1 86 ? -3.397 1.686 -1.479 1.00 97.69 86 GLN A C 1
ATOM 693 O O . GLN A 1 86 ? -3.455 2.254 -0.389 1.00 97.69 86 GLN A O 1
ATOM 698 N N . LYS A 1 87 ? -4.453 1.055 -2.008 1.00 98.31 87 LYS A N 1
ATOM 699 C CA . LYS A 1 87 ? -5.747 0.938 -1.320 1.00 98.31 87 LYS A CA 1
ATOM 700 C C . LYS A 1 87 ? -5.642 0.165 -0.012 1.00 98.31 87 LYS A C 1
ATOM 702 O O . LYS A 1 87 ? -6.206 0.608 0.981 1.00 98.31 87 LYS A O 1
ATOM 707 N N . LEU A 1 88 ? -4.907 -0.948 0.001 1.00 98.56 88 LEU A N 1
ATOM 708 C CA . LEU A 1 88 ? -4.624 -1.714 1.215 1.00 98.56 88 LEU A CA 1
ATOM 709 C C . LEU A 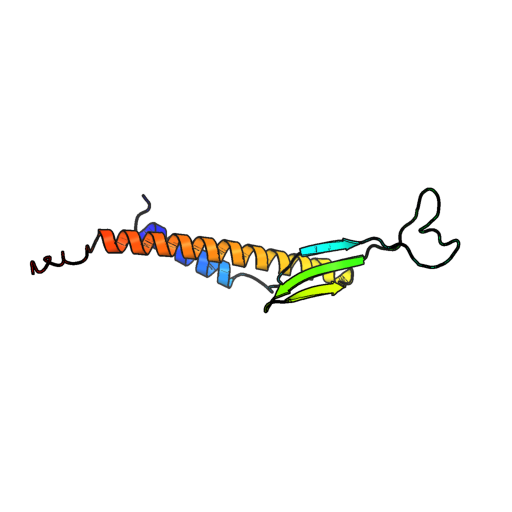1 88 ? -4.034 -0.810 2.297 1.00 98.56 88 LEU A C 1
ATOM 711 O O . LEU A 1 88 ? -4.545 -0.793 3.410 1.00 98.56 88 LEU A O 1
ATOM 715 N N . GLN A 1 89 ? -2.984 -0.051 1.968 1.00 98.12 89 GLN A N 1
ATOM 716 C CA . GLN A 1 89 ? -2.336 0.851 2.923 1.00 98.12 89 GLN A CA 1
ATOM 717 C C . GLN A 1 89 ? -3.329 1.881 3.473 1.00 98.12 89 GLN A C 1
ATOM 719 O O . GLN A 1 89 ? -3.481 1.991 4.685 1.00 98.12 89 GLN A O 1
ATOM 724 N N . ALA A 1 90 ? -4.091 2.538 2.595 1.00 98.50 90 ALA A N 1
ATOM 725 C CA . ALA A 1 90 ? -5.086 3.526 3.006 1.00 98.50 90 ALA A CA 1
ATOM 726 C C . ALA A 1 90 ? -6.207 2.936 3.884 1.00 98.50 90 ALA A C 1
ATOM 728 O O . ALA A 1 90 ? -6.682 3.598 4.805 1.00 98.50 90 ALA A O 1
ATOM 729 N N . LEU A 1 91 ? -6.657 1.709 3.605 1.00 98.75 91 LEU A N 1
ATOM 730 C CA . LEU A 1 91 ? -7.673 1.021 4.406 1.00 98.75 91 LEU A CA 1
ATOM 731 C C . LEU A 1 91 ? -7.127 0.610 5.777 1.00 98.75 91 LEU A C 1
ATOM 733 O O . LEU A 1 91 ? -7.831 0.748 6.776 1.00 98.75 91 LEU A O 1
ATOM 737 N N . LEU A 1 92 ? -5.877 0.144 5.843 1.00 98.69 92 LEU A N 1
ATOM 738 C CA . LEU A 1 92 ? -5.217 -0.177 7.109 1.00 98.69 92 LEU A CA 1
ATOM 739 C C . LEU A 1 92 ? -5.080 1.064 7.994 1.00 98.69 92 LEU A C 1
ATOM 741 O O . LEU A 1 92 ? -5.454 0.998 9.163 1.00 98.69 92 LEU A O 1
ATOM 745 N N . ASP A 1 93 ? -4.641 2.193 7.437 1.00 98.62 93 ASP A N 1
ATOM 746 C CA . ASP A 1 93 ? -4.543 3.460 8.172 1.00 98.62 93 ASP A CA 1
ATOM 747 C C . ASP A 1 93 ? -5.916 3.880 8.723 1.00 98.62 93 ASP A C 1
ATOM 749 O O . ASP A 1 93 ? -6.079 4.126 9.919 1.00 98.62 93 ASP A O 1
ATOM 753 N N . GLN A 1 94 ? -6.952 3.841 7.878 1.00 98.50 94 GLN A N 1
ATOM 754 C CA . GLN A 1 94 ? -8.321 4.157 8.292 1.00 98.50 94 GLN A CA 1
ATOM 755 C C . GLN A 1 94 ? -8.857 3.225 9.380 1.00 98.50 94 GLN A C 1
ATOM 757 O O . GLN A 1 94 ? -9.653 3.664 10.217 1.00 98.50 94 GLN A O 1
ATOM 762 N N . TRP A 1 95 ? -8.484 1.944 9.348 1.00 98.69 95 TRP A N 1
ATOM 763 C CA . TRP A 1 95 ? -8.883 0.980 10.367 1.00 98.69 95 TRP A CA 1
ATOM 764 C C . TRP A 1 95 ? -8.156 1.246 11.686 1.00 98.69 95 TRP A C 1
ATOM 766 O O . TRP A 1 95 ? -8.792 1.229 12.743 1.00 98.69 95 TRP A O 1
ATOM 776 N N . ILE A 1 96 ? -6.855 1.539 11.646 1.00 98.75 96 ILE A N 1
ATOM 777 C CA . ILE A 1 96 ? -6.076 1.903 12.835 1.00 98.75 96 ILE A CA 1
ATOM 778 C C . ILE A 1 96 ? -6.706 3.126 13.507 1.00 98.75 96 ILE A C 1
ATOM 780 O O . ILE A 1 96 ? -7.029 3.063 14.694 1.00 98.75 96 ILE A O 1
ATOM 784 N N . ASP A 1 97 ? -6.992 4.181 12.744 1.00 98.50 97 ASP A N 1
ATOM 785 C CA . ASP A 1 97 ? -7.627 5.396 13.261 1.00 98.50 97 ASP A CA 1
ATOM 786 C C . ASP A 1 97 ? -8.990 5.114 13.904 1.00 98.50 97 ASP A C 1
ATOM 788 O O . ASP A 1 97 ? -9.252 5.532 15.034 1.00 98.50 97 ASP A O 1
ATOM 792 N N . ALA A 1 98 ? -9.851 4.354 13.218 1.00 98.19 98 ALA A N 1
ATOM 793 C CA . ALA A 1 98 ? -11.165 3.986 13.742 1.00 98.19 98 ALA A CA 1
ATOM 794 C C . ALA A 1 98 ? -11.060 3.125 15.013 1.00 98.19 98 ALA A C 1
ATOM 796 O O . ALA A 1 98 ? -11.865 3.265 15.932 1.00 98.19 98 ALA A O 1
ATOM 797 N N . SER A 1 99 ? -10.056 2.252 15.094 1.00 98.19 99 SER A N 1
ATOM 798 C CA . SER A 1 99 ? -9.829 1.405 16.269 1.00 98.19 99 SER A CA 1
ATOM 799 C C . SER A 1 99 ? -9.361 2.226 17.468 1.00 98.19 99 SER A C 1
ATOM 801 O O . SER A 1 99 ? -9.830 1.999 18.583 1.00 98.19 99 SER A O 1
ATOM 803 N N . ILE A 1 100 ? -8.490 3.214 17.242 1.00 97.56 100 ILE A N 1
ATOM 804 C CA . ILE A 1 100 ? -8.058 4.171 18.269 1.00 97.56 100 ILE A CA 1
ATOM 805 C C . ILE A 1 100 ? -9.255 4.994 18.764 1.00 97.56 100 ILE A C 1
ATOM 807 O O . ILE A 1 100 ? -9.408 5.199 19.970 1.00 97.56 100 ILE A O 1
ATOM 811 N N . GLU A 1 101 ? -10.111 5.464 17.855 1.00 96.56 101 GLU A N 1
ATOM 812 C CA . GLU A 1 101 ? -11.324 6.214 18.199 1.00 96.56 101 GLU A CA 1
ATOM 813 C C . GLU A 1 101 ? -12.285 5.372 19.053 1.00 96.56 101 GLU A C 1
ATOM 815 O O . GLU A 1 101 ? -12.719 5.818 20.118 1.00 96.56 101 GLU A O 1
ATOM 820 N N . LEU A 1 102 ? -12.547 4.130 18.635 1.00 97.00 102 LEU A N 1
ATOM 821 C CA . LEU A 1 102 ? -13.403 3.183 19.349 1.00 97.00 102 LEU A CA 1
ATOM 822 C C . LEU A 1 102 ? -12.898 2.903 20.769 1.00 97.00 102 LEU A C 1
ATOM 824 O O . LEU A 1 102 ? -13.662 2.924 21.733 1.00 97.00 102 LEU A O 1
ATOM 828 N N . ASP A 1 103 ? -11.601 2.649 20.903 1.00 96.88 103 ASP A N 1
ATOM 829 C CA . ASP A 1 103 ? -10.944 2.379 22.180 1.00 96.88 103 ASP A CA 1
ATOM 830 C C . ASP A 1 103 ? -11.011 3.592 23.128 1.00 96.88 103 ASP A C 1
ATOM 832 O O . ASP A 1 103 ? -11.346 3.453 24.309 1.00 96.88 103 ASP A O 1
ATOM 836 N N . ARG A 1 104 ? -10.791 4.810 22.613 1.00 95.06 104 ARG A N 1
ATOM 837 C CA . ARG A 1 104 ? -10.982 6.049 23.387 1.00 95.06 104 ARG A CA 1
ATOM 838 C C . ARG A 1 104 ? -12.421 6.193 23.879 1.00 95.06 104 ARG A C 1
ATOM 840 O O . ARG A 1 104 ? -12.615 6.475 25.059 1.00 95.06 104 ARG A O 1
ATOM 847 N N . LEU A 1 105 ? -13.409 5.964 23.012 1.00 94.44 105 LEU A N 1
ATOM 848 C CA . LEU A 1 105 ? -14.827 6.053 23.365 1.00 94.44 105 LEU A CA 1
ATOM 849 C C . LEU A 1 105 ? -15.195 5.056 24.476 1.00 94.44 105 LEU A C 1
ATOM 851 O O . LEU A 1 105 ? -15.815 5.431 25.471 1.00 94.44 105 LEU A O 1
ATOM 855 N N . ARG A 1 106 ? -14.744 3.804 24.352 1.00 94.25 106 ARG A N 1
ATOM 856 C CA . ARG A 1 106 ? -14.995 2.748 25.344 1.00 94.25 106 ARG A CA 1
ATOM 857 C C . ARG A 1 106 ? -14.374 3.050 26.702 1.00 94.25 106 ARG A C 1
ATOM 859 O O . ARG A 1 106 ? -15.023 2.845 27.724 1.00 94.25 106 ARG A O 1
ATOM 866 N N . ARG A 1 107 ? -13.146 3.578 26.736 1.00 92.88 107 ARG A N 1
ATOM 867 C CA . ARG A 1 107 ? -12.501 3.993 27.994 1.00 92.88 107 ARG A CA 1
ATOM 868 C C . ARG A 1 107 ? -13.181 5.186 28.657 1.00 92.88 107 ARG A C 1
ATOM 870 O O . ARG A 1 107 ? -13.161 5.273 29.878 1.00 92.88 107 ARG A O 1
ATOM 877 N N . LEU A 1 108 ? -13.777 6.097 27.889 1.00 87.88 108 LEU A N 1
ATOM 878 C CA . LEU A 1 108 ? -14.562 7.198 28.457 1.00 87.88 108 LEU A CA 1
ATOM 879 C C . LEU A 1 108 ? -15.865 6.696 29.094 1.00 87.88 108 LEU A C 1
ATOM 881 O O . LEU A 1 108 ? -16.255 7.199 30.142 1.00 87.88 108 LEU A O 1
ATOM 885 N N . GLY A 1 109 ? -16.504 5.683 28.497 1.00 80.81 109 GLY A N 1
ATOM 886 C CA . GLY A 1 109 ? -17.678 5.016 29.072 1.00 80.81 109 GLY A CA 1
ATOM 887 C C . GLY A 1 109 ? -17.368 4.093 30.259 1.00 80.81 109 GLY A C 1
ATOM 888 O O . GLY A 1 109 ? -18.266 3.783 31.036 1.00 80.81 109 GLY A O 1
ATOM 889 N N . ASN A 1 110 ? -16.109 3.673 30.421 1.00 76.62 110 ASN A N 1
ATOM 890 C CA . ASN A 1 110 ? -15.635 2.845 31.531 1.00 76.62 110 ASN A CA 1
ATOM 891 C C . ASN A 1 110 ? -14.311 3.402 32.089 1.00 76.62 110 ASN A C 1
ATOM 893 O O . ASN A 1 110 ? -13.237 2.851 31.805 1.00 76.62 110 ASN A O 1
ATOM 897 N N . PRO A 1 111 ? -14.354 4.529 32.826 1.00 68.00 111 PRO A N 1
ATOM 898 C CA . PRO A 1 111 ? -13.147 5.163 33.326 1.00 68.00 111 PRO A CA 1
ATOM 899 C C . PRO A 1 111 ? -12.416 4.215 34.286 1.00 68.00 111 PRO A C 1
ATOM 901 O O . PRO A 1 111 ? -13.051 3.586 35.138 1.00 68.00 111 PRO A O 1
ATOM 904 N N . PRO A 1 112 ? -11.079 4.095 34.188 1.00 68.94 112 PRO A N 1
ATOM 905 C CA . PRO A 1 112 ? -10.327 3.274 35.124 1.00 68.94 112 PRO A CA 1
ATOM 906 C C . PRO A 1 112 ? -10.555 3.792 36.546 1.00 68.94 112 PRO A C 1
ATOM 908 O O . PRO A 1 112 ? -10.526 5.003 36.777 1.00 68.94 112 PRO A O 1
ATOM 911 N N . ALA A 1 113 ? -10.763 2.875 37.496 1.00 70.94 113 ALA A N 1
ATOM 912 C CA . ALA A 1 113 ? -10.901 3.229 38.903 1.00 70.94 113 ALA A CA 1
ATOM 913 C C . ALA A 1 113 ? -9.731 4.137 39.313 1.00 70.94 113 ALA A C 1
ATOM 915 O O . ALA A 1 113 ? -8.563 3.770 39.135 1.00 70.94 113 ALA A O 1
ATOM 916 N N . LEU A 1 114 ? -10.052 5.335 39.817 1.00 64.81 114 LEU A N 1
ATOM 917 C CA . LEU A 1 114 ? -9.073 6.298 40.314 1.00 64.81 114 LEU A CA 1
ATOM 918 C C . LEU A 1 114 ? -8.165 5.580 41.312 1.00 64.81 114 LEU A C 1
ATOM 920 O O . LEU A 1 114 ? -8.592 5.211 42.406 1.00 64.81 114 LEU A O 1
ATOM 924 N N . ARG A 1 115 ? -6.906 5.354 40.927 1.00 62.53 115 ARG A N 1
ATOM 925 C CA . ARG A 1 115 ? -5.901 4.826 41.847 1.00 62.53 115 ARG A CA 1
ATOM 926 C C . ARG A 1 115 ? -5.711 5.877 42.932 1.00 62.53 115 ARG A C 1
ATOM 928 O O . ARG A 1 115 ? -5.173 6.949 42.650 1.00 62.53 115 ARG A O 1
ATOM 935 N N . SER A 1 116 ? -6.164 5.586 44.151 1.00 60.06 116 SER A N 1
ATOM 936 C CA . SER A 1 116 ? -5.827 6.402 45.311 1.00 60.06 116 SER A CA 1
ATOM 937 C C . SER A 1 116 ? -4.304 6.494 45.372 1.00 60.06 116 SER A C 1
ATOM 939 O O . SER A 1 116 ? -3.596 5.482 45.397 1.00 60.06 116 SER A O 1
ATOM 941 N N . ARG A 1 117 ? -3.778 7.721 45.285 1.00 61.44 117 ARG A N 1
ATOM 942 C CA . ARG A 1 117 ? -2.349 7.953 45.485 1.00 61.44 117 ARG A CA 1
ATOM 943 C C . ARG A 1 117 ? -2.043 7.478 46.898 1.00 61.44 117 ARG A C 1
ATOM 945 O O . ARG A 1 117 ? -2.564 8.041 47.855 1.00 61.44 117 ARG A O 1
ATOM 952 N N . ARG A 1 118 ? -1.238 6.422 47.021 1.00 57.09 118 ARG A N 1
ATOM 953 C CA . ARG A 1 118 ? -0.631 6.056 48.299 1.00 57.09 118 ARG A CA 1
ATOM 954 C C . ARG A 1 118 ? 0.292 7.213 48.670 1.00 57.09 118 ARG A C 1
ATOM 956 O O . ARG A 1 118 ? 1.328 7.392 48.040 1.00 57.09 118 ARG A O 1
ATOM 963 N N . THR A 1 119 ? -0.148 8.041 49.608 1.00 61.88 119 THR A N 1
ATOM 964 C CA . THR A 1 119 ? 0.698 9.009 50.301 1.00 61.88 119 THR A CA 1
ATOM 965 C C . THR A 1 119 ? 1.722 8.211 51.101 1.00 61.88 119 THR A C 1
ATOM 967 O O . THR A 1 119 ? 1.345 7.509 52.039 1.00 61.88 119 THR A O 1
ATOM 970 N N . THR A 1 120 ? 2.973 8.228 50.645 1.00 67.19 120 THR A N 1
ATOM 971 C CA . THR A 1 120 ? 4.154 7.844 51.432 1.00 67.19 120 THR A CA 1
ATOM 972 C C . THR A 1 120 ? 4.527 8.957 52.385 1.00 67.19 120 THR A C 1
ATOM 974 O O . THR A 1 120 ? 4.470 10.121 51.924 1.00 67.19 120 THR A O 1
#